Protein AF-A0A7C0WMT7-F1 (afdb_monomer)

Sequence (117 aa):
LLWGKSTGEVKRFIESSGLEYPLDWEGIPDHISVEFEFMQNLTRYEADAWERKDQVDAKRSQELQKKFIQEHLIQWVPVFADMVMREARLDFYRDMAELMKAYITFEADRCRTVTEN

pLDDT: mean 88.92, std 13.02, range [30.55, 98.38]

Foldseek 3Di:
DQPDPLQVVLQVLCVVVVHDDPPPDPDGSLDPVNLVVSLVVLVVQLVVCVVVVNPPSNVVSVVSNLCSLQVRCVVPLLVVLVVQLVPPPDVVSNVVSVVSNVVSVVSNVVSVVVVPD

Radius of gyration: 15.46 Å; Cα contacts (8 Å, |Δi|>4): 88; chains: 1; bounding box: 39×32×39 Å

Secondary structure (DSSP, 8-state):
-TT-HHHHHHHHHHHHTT----TT--S-TTSHHHHHHHHHHHHHHHHHHHHTT-HHHHHHHHHHHHHHIIIIIHHHHHHHHHHHHHH-SSHHHHHHHHHHHHHHHHHHHHHHHGGG-

Mean predicted aligned error: 5.4 Å

Nearest PDB structures (foldseek):
  8g4k-assembly1_A  TM=3.996E-01  e=1.533E+00  synthetic construct

Solvent-accessible surface area (backbone atoms only — not comparable to full-atom values): 6571 Å² total; per-residue (Å²): 116,88,84,38,74,65,28,55,50,43,44,50,53,44,50,72,71,76,49,78,78,65,97,85,67,84,77,61,54,67,37,70,70,49,52,50,50,51,50,51,52,40,54,49,51,21,52,55,21,52,76,71,67,34,64,65,59,20,51,52,27,51,51,50,51,46,48,46,34,64,75,48,49,61,73,46,47,50,63,51,21,54,50,36,46,70,68,47,88,51,66,69,53,24,55,51,21,52,51,51,31,53,50,48,52,52,54,48,52,54,56,57,65,68,76,78,116

Structure (mmCIF, N/CA/C/O backbone):
data_AF-A0A7C0WMT7-F1
#
_entry.id   AF-A0A7C0WMT7-F1
#
loop_
_atom_site.group_PDB
_atom_site.id
_atom_site.type_symbol
_atom_site.label_atom_id
_atom_site.label_alt_id
_atom_site.label_comp_id
_atom_site.label_asym_id
_atom_site.label_entity_id
_atom_site.label_seq_id
_atom_site.pdbx_PDB_ins_code
_atom_site.Cartn_x
_atom_site.Cartn_y
_atom_site.Cartn_z
_atom_site.occupancy
_atom_site.B_iso_or_equiv
_atom_site.auth_seq_id
_atom_site.auth_comp_id
_atom_site.auth_asym_id
_atom_site.auth_atom_id
_atom_site.pdbx_PDB_model_num
ATOM 1 N N . LEU A 1 1 ? 19.161 3.880 -5.494 1.00 47.53 1 LEU A N 1
ATOM 2 C CA . LEU A 1 1 ? 19.797 2.976 -4.508 1.00 47.53 1 LEU A CA 1
ATOM 3 C C . LEU A 1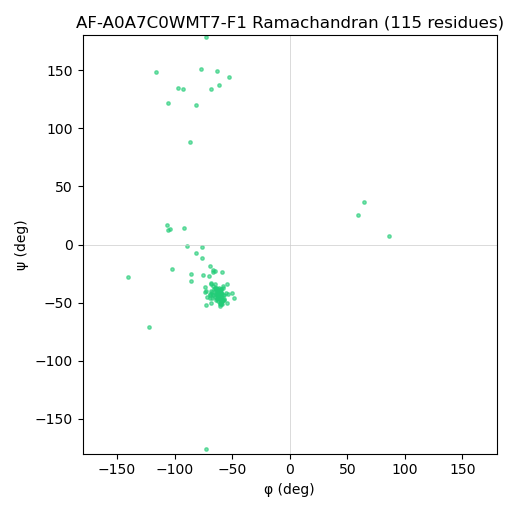 1 ? 18.680 2.191 -3.846 1.00 47.53 1 LEU A C 1
ATOM 5 O O . LEU A 1 1 ? 17.699 2.819 -3.467 1.00 47.53 1 LEU A O 1
ATOM 9 N N . LEU A 1 2 ? 18.806 0.865 -3.763 1.00 60.59 2 LEU A N 1
ATOM 10 C CA . LEU A 1 2 ? 17.939 0.045 -2.907 1.00 60.59 2 LEU A CA 1
ATOM 11 C C . LEU A 1 2 ? 18.177 0.457 -1.441 1.00 60.59 2 LEU A C 1
ATOM 13 O O . LEU A 1 2 ? 19.286 0.897 -1.131 1.00 60.59 2 LEU A O 1
ATOM 17 N N . TRP A 1 3 ? 17.165 0.353 -0.573 1.00 74.44 3 TRP A N 1
ATOM 18 C CA . TRP A 1 3 ? 17.195 0.872 0.810 1.00 74.44 3 TRP A CA 1
ATOM 19 C C . TRP A 1 3 ? 17.316 2.400 0.916 1.00 74.44 3 TRP A C 1
ATOM 21 O O . TRP A 1 3 ? 17.977 2.945 1.801 1.00 74.44 3 TRP A O 1
ATOM 31 N N . GLY A 1 4 ? 16.673 3.109 -0.011 1.00 75.19 4 GLY A N 1
ATOM 32 C CA . GLY A 1 4 ? 16.587 4.564 0.015 1.00 75.19 4 GLY A CA 1
ATOM 33 C C . GLY A 1 4 ? 15.648 5.089 1.108 1.00 75.19 4 GLY A C 1
ATOM 34 O O . GLY A 1 4 ? 15.062 4.344 1.895 1.00 75.19 4 GLY A O 1
ATOM 35 N N . LYS A 1 5 ? 15.464 6.413 1.131 1.00 74.56 5 LYS A N 1
ATOM 36 C CA . LYS A 1 5 ? 14.552 7.084 2.072 1.00 74.56 5 LYS A CA 1
ATOM 37 C C . LYS A 1 5 ? 13.122 6.523 1.996 1.00 74.56 5 LYS A C 1
ATOM 39 O O . LYS A 1 5 ? 12.531 6.286 3.047 1.00 74.56 5 LYS A O 1
ATOM 44 N N . SER A 1 6 ? 12.628 6.255 0.783 1.00 78.56 6 SER A N 1
ATOM 45 C CA . SER A 1 6 ? 11.308 5.664 0.514 1.00 78.56 6 SER A CA 1
ATOM 46 C C . SER A 1 6 ? 11.141 4.296 1.176 1.00 78.56 6 SER A C 1
ATOM 48 O O . SER A 1 6 ? 10.175 4.079 1.900 1.00 78.56 6 SER A O 1
ATOM 50 N N . THR A 1 7 ? 12.130 3.411 1.031 1.00 79.81 7 THR A N 1
ATOM 51 C CA . THR A 1 7 ? 12.136 2.077 1.646 1.00 79.81 7 THR A CA 1
ATOM 52 C C . THR A 1 7 ? 12.013 2.161 3.171 1.00 79.81 7 THR A C 1
ATOM 54 O O . THR A 1 7 ? 11.248 1.428 3.797 1.00 79.81 7 THR A O 1
ATOM 57 N N . GLY A 1 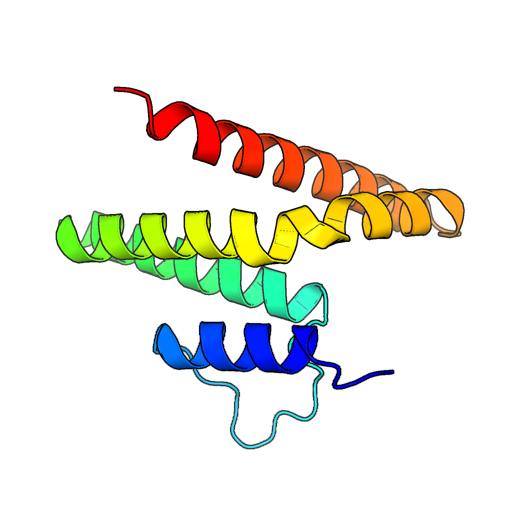8 ? 12.743 3.096 3.790 1.00 77.69 8 GLY A N 1
ATOM 58 C CA . GLY A 1 8 ? 12.673 3.325 5.232 1.00 77.69 8 GLY A CA 1
ATOM 59 C C . GLY A 1 8 ? 11.336 3.917 5.695 1.00 77.69 8 GLY A C 1
ATOM 60 O O . GLY A 1 8 ? 10.899 3.629 6.808 1.00 77.69 8 GLY A O 1
ATOM 61 N N . GLU A 1 9 ? 10.693 4.747 4.872 1.00 82.12 9 GLU A N 1
ATOM 62 C CA . GLU A 1 9 ? 9.362 5.304 5.148 1.00 82.12 9 GLU A CA 1
ATOM 63 C C . GLU A 1 9 ? 8.287 4.213 5.115 1.00 82.12 9 GLU A C 1
ATOM 65 O O . GLU A 1 9 ? 7.529 4.107 6.078 1.00 82.12 9 GLU A O 1
ATOM 70 N N . VAL A 1 10 ? 8.297 3.343 4.099 1.00 80.38 10 VAL A N 1
ATOM 71 C CA . VAL A 1 10 ? 7.369 2.202 3.995 1.00 80.38 10 VAL A CA 1
ATOM 72 C C . VAL A 1 10 ? 7.532 1.248 5.177 1.00 80.38 10 VAL A C 1
ATOM 74 O O . VAL A 1 10 ? 6.549 0.906 5.834 1.00 80.38 10 VAL A O 1
ATOM 77 N N . LYS A 1 11 ? 8.775 0.885 5.530 1.00 83.00 11 LYS A N 1
ATOM 78 C CA . LYS A 1 11 ? 9.044 0.027 6.695 1.00 83.00 11 LYS A CA 1
ATOM 79 C C . LYS A 1 11 ? 8.428 0.595 7.977 1.00 83.00 11 LYS A C 1
ATOM 81 O O . LYS A 1 11 ? 7.710 -0.116 8.674 1.00 83.00 11 LYS A O 1
ATOM 86 N N . ARG A 1 12 ? 8.671 1.880 8.263 1.00 84.06 12 ARG A N 1
ATOM 87 C CA . ARG A 1 12 ? 8.119 2.544 9.456 1.00 84.06 12 ARG A CA 1
ATOM 88 C C . ARG A 1 12 ? 6.597 2.618 9.425 1.00 84.06 12 ARG A C 1
ATOM 90 O O . ARG A 1 12 ? 5.980 2.464 10.473 1.00 84.06 12 ARG A O 1
ATOM 97 N N . PHE A 1 13 ? 6.000 2.861 8.258 1.00 86.00 13 PHE A N 1
ATOM 98 C CA . PHE A 1 13 ? 4.548 2.901 8.118 1.00 86.00 13 PHE A CA 1
ATOM 99 C C . PHE A 1 13 ? 3.932 1.553 8.505 1.00 86.00 13 PHE A C 1
ATOM 101 O O . PHE A 1 13 ? 3.041 1.507 9.354 1.00 86.00 13 PHE A O 1
ATOM 108 N N . ILE A 1 14 ? 4.462 0.465 7.941 1.00 82.12 14 ILE A N 1
ATOM 109 C CA . ILE A 1 14 ? 3.981 -0.899 8.180 1.00 82.12 14 ILE A CA 1
ATOM 110 C C . ILE A 1 14 ? 4.104 -1.254 9.664 1.00 82.12 14 ILE A C 1
ATOM 112 O O . ILE A 1 14 ? 3.096 -1.572 10.293 1.00 82.12 14 ILE A O 1
ATOM 116 N N . GLU A 1 15 ? 5.281 -1.062 10.260 1.00 84.69 15 GLU A N 1
ATOM 117 C CA . GLU A 1 15 ? 5.500 -1.332 11.689 1.00 84.69 15 GLU A CA 1
ATOM 118 C C . GLU A 1 15 ? 4.576 -0.486 12.586 1.00 84.69 15 GLU A C 1
ATOM 120 O O . GLU A 1 15 ? 4.018 -0.981 13.564 1.00 84.69 15 GLU A O 1
ATOM 125 N N . SER A 1 16 ? 4.330 0.782 12.233 1.00 83.50 16 SER A N 1
ATOM 126 C CA . SER A 1 16 ? 3.443 1.666 13.008 1.00 83.50 16 SER A CA 1
ATOM 127 C C . SER A 1 16 ? 1.959 1.286 12.949 1.00 83.50 16 SER A C 1
ATOM 129 O O . SER A 1 16 ? 1.178 1.710 13.803 1.00 83.50 16 SER A O 1
ATOM 131 N N . SER A 1 17 ? 1.560 0.484 11.958 1.00 76.31 17 SER A N 1
ATOM 132 C CA . SER A 1 17 ? 0.190 -0.021 11.831 1.00 76.31 17 SER A CA 1
ATOM 133 C C . SER A 1 17 ? -0.093 -1.237 12.723 1.00 76.31 17 SER A C 1
ATOM 135 O O . SER A 1 17 ? -1.245 -1.648 12.835 1.00 76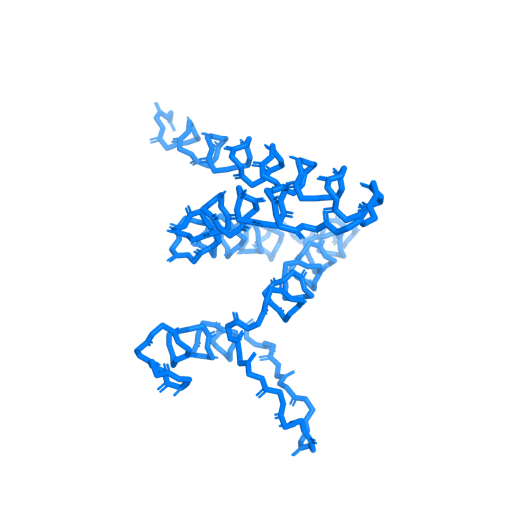.31 17 SER A O 1
ATOM 137 N N . GLY A 1 18 ? 0.938 -1.786 13.381 1.00 77.56 18 GLY A N 1
ATOM 138 C CA . GLY A 1 18 ? 0.855 -3.024 14.161 1.00 77.56 18 GLY A CA 1
ATOM 139 C C . GLY A 1 18 ? 1.067 -4.297 13.335 1.00 77.56 18 GLY A C 1
ATOM 140 O O . GLY A 1 18 ? 0.873 -5.391 13.856 1.00 77.56 18 GLY A O 1
ATOM 141 N N . LEU A 1 19 ? 1.453 -4.161 12.061 1.00 78.19 19 LEU A N 1
ATOM 142 C CA . LEU A 1 19 ? 1.858 -5.266 11.195 1.00 78.19 19 LEU A CA 1
ATOM 143 C C . LEU A 1 19 ? 3.375 -5.452 11.255 1.00 78.19 19 LEU A C 1
ATOM 145 O O . LEU A 1 19 ? 4.136 -4.491 11.149 1.00 78.19 19 LEU A O 1
ATOM 149 N N . GLU A 1 20 ? 3.807 -6.701 11.400 1.00 77.25 20 GLU A N 1
ATOM 150 C CA . GLU A 1 20 ? 5.217 -7.073 11.493 1.00 77.25 20 GLU A CA 1
ATOM 151 C C . GLU A 1 20 ? 5.628 -7.941 10.304 1.00 77.25 20 GLU A C 1
ATOM 153 O O . GLU A 1 20 ? 4.836 -8.716 9.763 1.00 77.25 20 GLU A O 1
ATOM 158 N N . TYR A 1 21 ? 6.892 -7.816 9.910 1.00 74.19 21 TYR A N 1
ATOM 159 C CA . TYR A 1 21 ? 7.517 -8.754 8.986 1.00 74.19 21 TYR A CA 1
ATOM 160 C C . TYR A 1 21 ? 7.882 -10.049 9.729 1.00 74.19 21 TYR A C 1
ATOM 162 O O . TYR A 1 21 ? 8.207 -9.990 10.918 1.00 74.19 21 TYR A O 1
ATOM 170 N N . PRO A 1 22 ? 7.900 -11.211 9.051 1.00 75.50 22 PRO A N 1
ATOM 171 C CA . PRO A 1 22 ? 8.504 -12.417 9.610 1.00 75.50 22 PRO A CA 1
ATOM 172 C C . PRO A 1 22 ? 9.947 -12.155 10.068 1.00 75.50 22 PRO A C 1
ATOM 174 O O . PRO A 1 22 ? 10.681 -11.401 9.428 1.00 75.50 22 PRO A O 1
ATOM 177 N N . LEU A 1 23 ? 10.364 -12.785 11.172 1.00 66.75 23 LEU A N 1
ATOM 178 C CA . LEU A 1 23 ? 11.691 -12.580 11.778 1.00 66.75 23 LEU A CA 1
ATOM 179 C C . LEU A 1 23 ? 12.859 -12.915 10.830 1.00 66.75 23 LEU A C 1
ATOM 181 O O . LEU A 1 23 ? 13.962 -12.409 11.016 1.00 66.75 23 LEU A O 1
ATOM 185 N N . ASP A 1 24 ? 12.617 -13.762 9.834 1.00 74.69 24 ASP A N 1
ATOM 186 C CA . ASP A 1 24 ? 13.555 -14.250 8.821 1.00 74.69 24 ASP A CA 1
ATOM 187 C C . ASP A 1 24 ? 13.325 -13.629 7.431 1.00 74.69 24 ASP A C 1
ATOM 189 O O . ASP A 1 24 ? 13.798 -14.143 6.418 1.00 74.69 24 ASP A O 1
ATOM 193 N N . TRP A 1 25 ? 12.594 -12.516 7.356 1.00 77.12 25 TRP A N 1
ATOM 194 C CA . TRP A 1 25 ? 12.280 -11.873 6.087 1.00 77.12 25 TRP A CA 1
ATOM 195 C C . TRP A 1 25 ? 13.432 -10.996 5.567 1.00 77.12 25 TRP A C 1
ATOM 197 O O . TRP A 1 25 ? 13.818 -10.006 6.188 1.00 77.12 25 TRP A O 1
ATOM 207 N N . GLU A 1 26 ? 13.944 -11.328 4.378 1.00 75.94 26 GLU A N 1
ATOM 208 C CA . GLU A 1 26 ? 15.058 -10.630 3.705 1.00 75.94 26 GLU A CA 1
ATOM 209 C C . GLU A 1 26 ? 14.611 -9.754 2.514 1.00 75.94 26 GLU A C 1
ATOM 211 O O . GLU A 1 26 ? 15.427 -9.330 1.690 1.00 75.94 26 GLU A O 1
ATOM 216 N N . GLY A 1 27 ? 13.306 -9.505 2.372 1.00 75.94 27 GLY A N 1
ATOM 217 C CA . GLY A 1 27 ? 12.768 -8.714 1.265 1.00 75.94 27 GLY A CA 1
ATOM 218 C C . GLY A 1 27 ? 13.053 -7.211 1.378 1.00 75.94 27 GLY A C 1
ATOM 219 O O . GLY A 1 27 ? 13.658 -6.719 2.332 1.00 75.94 27 GLY A O 1
ATOM 220 N N . ILE A 1 28 ? 12.602 -6.454 0.373 1.00 83.75 28 ILE A N 1
ATOM 221 C CA . ILE A 1 28 ? 12.742 -4.992 0.343 1.00 83.75 28 ILE A CA 1
ATOM 222 C C . ILE A 1 28 ? 11.368 -4.364 0.627 1.00 83.75 28 ILE A C 1
ATOM 224 O O . ILE A 1 28 ? 10.430 -4.655 -0.114 1.00 83.75 28 ILE A O 1
ATOM 228 N N . PRO A 1 29 ? 11.221 -3.531 1.677 1.00 82.06 29 PRO A N 1
ATOM 229 C CA . PRO A 1 29 ? 9.924 -2.993 2.102 1.00 82.06 29 PRO A CA 1
ATOM 230 C C . PRO A 1 29 ? 9.116 -2.271 1.020 1.00 82.06 29 PRO A C 1
ATOM 232 O O . PRO A 1 29 ? 7.897 -2.360 1.028 1.00 82.06 29 PRO A O 1
ATOM 235 N N . ASP A 1 30 ? 9.779 -1.585 0.086 1.00 84.06 30 ASP A N 1
ATOM 236 C CA . ASP A 1 30 ? 9.144 -0.861 -1.028 1.00 84.06 30 ASP A CA 1
ATOM 237 C C . ASP A 1 30 ? 8.997 -1.709 -2.304 1.00 84.06 30 ASP A C 1
ATOM 239 O O . ASP A 1 30 ? 8.740 -1.194 -3.393 1.00 84.06 30 ASP A O 1
ATOM 243 N N . HIS A 1 31 ? 9.158 -3.032 -2.204 1.00 91.06 31 HIS A N 1
ATOM 244 C CA . HIS A 1 31 ? 8.816 -3.915 -3.308 1.00 91.06 31 HIS A CA 1
ATOM 245 C C . HIS A 1 31 ? 7.295 -3.918 -3.515 1.00 91.06 31 HIS A C 1
ATOM 247 O O . HIS A 1 31 ? 6.535 -4.102 -2.566 1.00 91.06 31 HIS A O 1
ATOM 253 N N . ILE A 1 32 ? 6.844 -3.801 -4.771 1.00 92.88 32 ILE A N 1
ATOM 254 C CA . ILE A 1 32 ? 5.415 -3.685 -5.114 1.00 92.88 32 ILE A CA 1
ATOM 255 C C . ILE A 1 32 ? 4.554 -4.771 -4.452 1.00 92.88 32 ILE A C 1
ATOM 257 O O . ILE A 1 32 ? 3.493 -4.480 -3.917 1.00 92.88 32 ILE A O 1
ATOM 261 N N . SER A 1 33 ? 5.023 -6.024 -4.421 1.00 91.81 33 SER A N 1
ATOM 262 C CA . SER A 1 33 ? 4.263 -7.119 -3.806 1.00 91.81 33 SER A CA 1
ATOM 263 C C . SER A 1 33 ? 4.076 -6.940 -2.298 1.00 91.81 33 SER A C 1
ATOM 265 O O . SER A 1 33 ? 3.038 -7.325 -1.781 1.00 91.81 33 SER A O 1
ATOM 267 N N . VAL A 1 34 ? 5.058 -6.351 -1.611 1.00 90.88 34 VAL A N 1
ATOM 268 C CA . VAL A 1 34 ? 5.040 -6.121 -0.160 1.00 90.88 34 VAL A CA 1
ATOM 269 C C . VAL A 1 34 ? 4.045 -5.018 0.172 1.00 90.88 34 VAL A C 1
ATOM 271 O O . VAL A 1 34 ? 3.213 -5.183 1.059 1.00 90.88 34 VAL A O 1
ATOM 274 N N . GLU A 1 35 ? 4.066 -3.921 -0.588 1.00 93.31 35 GLU A N 1
ATOM 275 C CA . GLU A 1 35 ? 3.099 -2.832 -0.421 1.00 93.31 35 GLU A CA 1
ATOM 276 C C . GLU A 1 35 ? 1.654 -3.299 -0.698 1.00 93.31 35 GLU A C 1
ATOM 278 O O . GLU A 1 35 ? 0.726 -2.918 0.017 1.00 93.31 35 GLU A O 1
ATOM 283 N N . PHE A 1 36 ? 1.445 -4.172 -1.692 1.00 94.56 36 PHE A N 1
ATOM 284 C CA . PHE A 1 36 ? 0.123 -4.745 -1.976 1.00 94.56 36 PHE A CA 1
ATOM 285 C C . PHE A 1 36 ? -0.323 -5.796 -0.948 1.00 94.56 36 PHE A C 1
ATOM 287 O O . PHE A 1 36 ? -1.502 -5.833 -0.598 1.00 94.56 36 PHE A O 1
ATOM 294 N N . GLU A 1 37 ? 0.588 -6.614 -0.418 1.00 92.81 37 GLU A N 1
ATOM 295 C CA . GLU A 1 37 ? 0.292 -7.535 0.688 1.00 92.81 37 GLU A CA 1
ATOM 296 C C . GLU A 1 37 ? -0.078 -6.769 1.966 1.00 92.81 37 GLU A C 1
ATOM 298 O O . GLU A 1 37 ? -1.020 -7.126 2.675 1.00 92.81 37 GLU A O 1
ATOM 303 N N . PHE A 1 38 ? 0.595 -5.648 2.226 1.00 92.69 38 PHE A N 1
ATOM 304 C CA . PHE A 1 38 ? 0.223 -4.748 3.307 1.00 92.69 38 PHE A CA 1
ATOM 305 C C . PHE A 1 38 ? -1.214 -4.222 3.150 1.00 92.69 38 PHE A C 1
ATOM 307 O O . PHE A 1 38 ? -2.013 -4.318 4.085 1.00 92.69 38 PHE A O 1
ATOM 314 N N . MET A 1 39 ? -1.586 -3.753 1.954 1.00 95.44 39 MET A N 1
ATOM 315 C CA . MET A 1 39 ? -2.964 -3.334 1.660 1.00 95.44 39 MET A CA 1
ATOM 316 C C . MET A 1 39 ? -3.978 -4.476 1.809 1.00 95.44 39 MET A C 1
ATOM 318 O O . MET A 1 39 ? -5.074 -4.270 2.337 1.00 95.44 39 MET A O 1
ATOM 322 N N . GLN A 1 40 ? -3.620 -5.693 1.395 1.00 95.69 40 GLN A N 1
ATOM 323 C CA . GLN A 1 40 ? -4.447 -6.881 1.609 1.00 95.69 40 GLN A CA 1
ATOM 324 C C . GLN A 1 40 ? -4.691 -7.138 3.105 1.00 95.69 40 GLN A C 1
ATOM 326 O O . GLN A 1 40 ? -5.807 -7.466 3.506 1.00 95.69 40 GLN A O 1
ATOM 331 N N . ASN A 1 41 ? -3.673 -6.972 3.951 1.00 94.81 41 ASN A N 1
ATOM 332 C CA . ASN A 1 41 ? -3.823 -7.150 5.393 1.00 94.81 41 ASN A CA 1
ATOM 333 C C . ASN A 1 41 ? -4.736 -6.079 6.006 1.00 94.81 41 ASN A C 1
ATOM 335 O O . ASN A 1 41 ? -5.628 -6.422 6.781 1.00 94.81 41 ASN A O 1
ATOM 339 N N . LEU A 1 42 ? -4.576 -4.808 5.620 1.00 95.12 42 LEU A N 1
ATOM 340 C CA . LEU A 1 42 ? -5.431 -3.722 6.112 1.00 95.12 42 LEU A CA 1
ATOM 341 C C . LEU A 1 42 ? -6.902 -3.891 5.703 1.00 95.12 42 LEU A C 1
ATOM 343 O O . LEU A 1 42 ? -7.790 -3.684 6.528 1.00 95.12 42 LEU A O 1
ATOM 347 N N . THR A 1 43 ? -7.167 -4.291 4.457 1.00 96.25 43 THR A N 1
ATOM 348 C CA . THR A 1 43 ? -8.539 -4.546 3.975 1.00 96.25 43 THR A CA 1
ATOM 349 C C . THR A 1 43 ? -9.177 -5.744 4.678 1.00 96.25 43 THR A C 1
ATOM 351 O O . THR A 1 43 ? -10.366 -5.711 4.993 1.00 96.25 43 THR A O 1
ATOM 354 N N . ARG A 1 44 ? -8.394 -6.782 5.004 1.00 96.94 44 ARG A N 1
ATOM 355 C CA . ARG A 1 44 ? -8.867 -7.906 5.825 1.00 96.94 44 ARG A CA 1
ATOM 356 C C . ARG A 1 44 ? -9.206 -7.470 7.251 1.00 96.94 44 ARG A C 1
ATOM 358 O O . ARG A 1 44 ? -10.271 -7.820 7.743 1.00 96.94 44 ARG A O 1
ATOM 365 N N . TYR A 1 45 ? -8.355 -6.669 7.892 1.00 95.44 45 TYR A N 1
ATOM 366 C CA . TYR A 1 45 ? -8.643 -6.141 9.231 1.00 95.44 45 TYR A CA 1
ATOM 367 C C . TYR A 1 45 ? -9.883 -5.254 9.267 1.00 95.44 45 TYR A C 1
ATOM 369 O O . TYR A 1 45 ? -10.675 -5.350 10.204 1.00 95.44 45 TYR A O 1
ATOM 377 N N . GLU A 1 46 ? -10.082 -4.436 8.234 1.00 97.25 46 GLU A N 1
ATOM 378 C CA . GLU A 1 46 ? -11.310 -3.667 8.072 1.00 97.25 46 GLU A CA 1
ATOM 379 C C . GLU A 1 46 ? -12.538 -4.586 7.990 1.00 97.25 46 GLU A C 1
ATOM 381 O O . GLU A 1 46 ? -13.504 -4.382 8.728 1.00 97.25 46 GLU A O 1
ATOM 386 N N . ALA A 1 47 ? -12.503 -5.597 7.116 1.00 98.00 47 ALA A N 1
ATOM 387 C CA . ALA A 1 47 ? -13.608 -6.535 6.937 1.00 98.00 47 ALA A CA 1
ATOM 388 C C . ALA A 1 47 ? -13.958 -7.254 8.251 1.00 98.00 47 ALA A C 1
ATOM 390 O O . ALA A 1 47 ? -15.118 -7.248 8.668 1.00 98.00 47 ALA A O 1
ATOM 391 N N . ASP A 1 48 ? -12.950 -7.775 8.956 1.00 97.88 48 ASP A N 1
ATOM 392 C CA . ASP A 1 48 ? -13.130 -8.457 10.239 1.00 97.88 48 ASP A CA 1
ATOM 393 C C . ASP A 1 48 ? -13.723 -7.520 11.313 1.00 97.88 48 ASP A C 1
ATOM 395 O O . ASP A 1 48 ? -14.536 -7.936 12.143 1.00 97.88 48 ASP A O 1
ATOM 399 N N . ALA A 1 49 ? -13.326 -6.242 11.329 1.00 97.62 49 ALA A N 1
ATOM 400 C CA . ALA A 1 49 ? -13.873 -5.248 12.252 1.00 97.62 49 ALA A CA 1
ATOM 401 C C . ALA A 1 49 ? -15.351 -4.945 11.952 1.00 97.62 49 ALA A C 1
ATOM 403 O O . ALA A 1 49 ? -16.169 -4.895 12.878 1.00 97.62 49 ALA A O 1
ATOM 404 N N . TRP A 1 50 ? -15.727 -4.831 10.672 1.00 97.88 50 TRP A N 1
ATOM 405 C CA . TRP A 1 50 ? -17.129 -4.679 10.270 1.00 97.88 50 TRP A CA 1
ATOM 406 C C . TRP A 1 50 ? -17.987 -5.875 10.688 1.00 97.88 50 TRP A C 1
ATOM 408 O O . TRP A 1 50 ? -19.082 -5.674 11.221 1.00 97.88 50 TRP A O 1
ATOM 418 N N . GLU A 1 51 ? -17.492 -7.104 10.521 1.00 98.25 51 GLU A N 1
ATOM 419 C CA . GLU A 1 51 ? -18.193 -8.317 10.964 1.00 98.25 51 GLU A CA 1
ATOM 420 C C . GLU A 1 51 ? -18.438 -8.322 12.479 1.00 98.25 51 GLU A C 1
ATOM 422 O O . GLU A 1 51 ? -19.529 -8.671 12.943 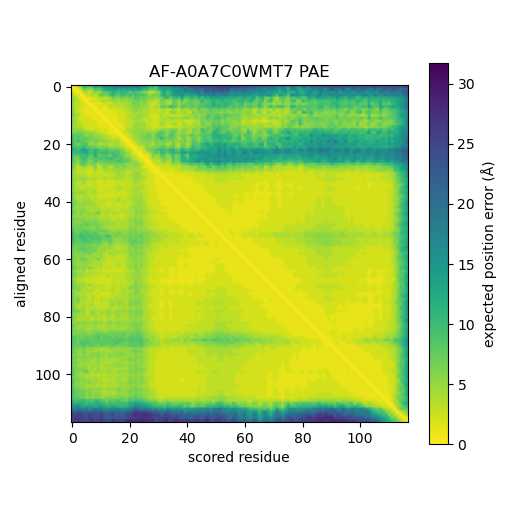1.00 98.25 51 GLU A O 1
ATOM 427 N N . ARG A 1 52 ? -17.461 -7.849 13.262 1.00 97.69 52 ARG A N 1
ATOM 428 C CA . ARG A 1 52 ? -17.588 -7.682 14.720 1.00 97.69 52 ARG A CA 1
ATOM 429 C C . ARG A 1 52 ? -18.410 -6.460 15.140 1.00 97.69 52 ARG A C 1
ATOM 431 O O . ARG A 1 52 ? -18.628 -6.268 16.335 1.00 97.69 52 ARG A O 1
ATOM 438 N N . LYS A 1 53 ? -18.894 -5.652 14.189 1.00 97.81 53 LYS A N 1
ATOM 439 C CA . LYS A 1 53 ? -19.565 -4.357 14.416 1.00 97.81 53 LYS A CA 1
ATOM 440 C C . LYS A 1 53 ? -18.690 -3.338 15.157 1.00 97.81 53 LYS A C 1
ATOM 442 O O . LYS A 1 53 ? -19.214 -2.416 15.785 1.00 97.81 53 LYS A O 1
ATOM 447 N N . ASP A 1 54 ? -17.372 -3.477 15.057 1.00 97.75 54 ASP A N 1
ATOM 448 C CA . ASP A 1 54 ? -16.409 -2.528 15.600 1.00 97.75 54 ASP A CA 1
ATOM 449 C C . ASP A 1 54 ? -16.148 -1.410 14.585 1.00 97.75 54 ASP A C 1
ATOM 451 O O . ASP A 1 54 ? -15.255 -1.471 13.740 1.00 97.75 54 ASP A O 1
ATOM 455 N N . GLN A 1 55 ? -16.977 -0.369 14.651 1.00 97.25 55 GLN A N 1
ATOM 456 C CA . GLN A 1 55 ? -16.870 0.762 13.730 1.00 97.25 55 GLN A CA 1
ATOM 457 C C . GLN A 1 55 ? -15.587 1.577 13.921 1.00 97.25 55 GLN A C 1
ATOM 459 O O . GLN A 1 55 ? -15.190 2.287 12.997 1.00 97.25 55 GLN A O 1
ATOM 464 N N . VAL A 1 56 ? -14.978 1.538 15.110 1.00 97.19 56 VAL A N 1
ATOM 465 C CA . VAL A 1 56 ? -13.786 2.338 15.410 1.00 97.19 56 VAL A CA 1
ATOM 466 C C . VAL A 1 56 ? -12.590 1.740 14.682 1.00 97.19 56 VAL A C 1
ATOM 468 O O . VAL A 1 56 ? -11.935 2.445 13.912 1.00 97.19 56 VAL A O 1
ATOM 471 N N . ASP A 1 57 ? -12.363 0.437 14.842 1.00 93.62 57 ASP A N 1
ATOM 472 C CA . ASP A 1 57 ? -11.254 -0.254 14.179 1.00 93.62 57 ASP A CA 1
ATOM 473 C C . ASP A 1 57 ? -11.443 -0.346 12.660 1.00 93.62 57 ASP A C 1
ATOM 475 O O . ASP A 1 57 ? -10.473 -0.221 11.903 1.00 93.62 57 ASP A O 1
ATOM 479 N N . ALA A 1 58 ? -12.688 -0.477 12.191 1.00 97.19 58 ALA A N 1
ATOM 480 C CA . ALA A 1 58 ? -12.980 -0.459 10.763 1.00 97.19 58 ALA A CA 1
ATOM 481 C C . ALA A 1 58 ? -12.605 0.891 10.128 1.00 97.19 58 ALA A C 1
ATOM 483 O O . ALA A 1 58 ? -11.864 0.935 9.145 1.00 97.19 58 ALA A O 1
ATOM 484 N N . LYS A 1 59 ? -13.031 2.009 10.733 1.00 95.88 59 LYS A N 1
ATOM 485 C CA . LYS A 1 59 ? -12.683 3.357 10.249 1.00 95.88 59 LYS A CA 1
ATOM 486 C C . LYS A 1 59 ? -11.186 3.634 10.344 1.00 95.88 59 LYS A C 1
ATOM 488 O O . LYS A 1 59 ? -10.612 4.178 9.407 1.00 95.88 59 LYS A O 1
ATOM 493 N N . ARG A 1 60 ? -10.530 3.205 11.426 1.00 94.62 60 ARG A N 1
ATOM 494 C CA . ARG A 1 60 ? -9.071 3.320 11.563 1.00 94.62 60 ARG A CA 1
ATOM 495 C C . ARG A 1 60 ? -8.336 2.575 10.444 1.00 94.62 60 ARG A C 1
ATOM 497 O O . ARG A 1 60 ? -7.369 3.097 9.893 1.00 94.62 60 ARG A O 1
ATOM 504 N N . SER A 1 61 ? -8.798 1.378 10.085 1.00 95.06 61 SER A N 1
ATOM 505 C CA . SER A 1 61 ? -8.229 0.602 8.977 1.00 95.06 61 SER A CA 1
ATOM 506 C C . SER A 1 61 ? -8.412 1.321 7.636 1.00 95.06 61 SER A C 1
ATOM 508 O O . SER A 1 61 ? -7.458 1.411 6.865 1.00 95.06 61 SER A O 1
ATOM 510 N N . GLN A 1 62 ? -9.588 1.908 7.385 1.00 95.75 62 GLN A N 1
ATOM 511 C CA . GLN A 1 62 ? -9.847 2.729 6.192 1.00 95.75 62 GLN A CA 1
ATOM 512 C C . GLN A 1 62 ? -8.933 3.962 6.118 1.00 95.75 62 GLN A C 1
ATOM 514 O O . GLN A 1 62 ? -8.394 4.281 5.057 1.00 95.75 62 GLN A O 1
ATOM 519 N N . GLU A 1 63 ? -8.717 4.654 7.240 1.00 94.94 63 GLU A N 1
ATOM 520 C CA . GLU A 1 63 ? -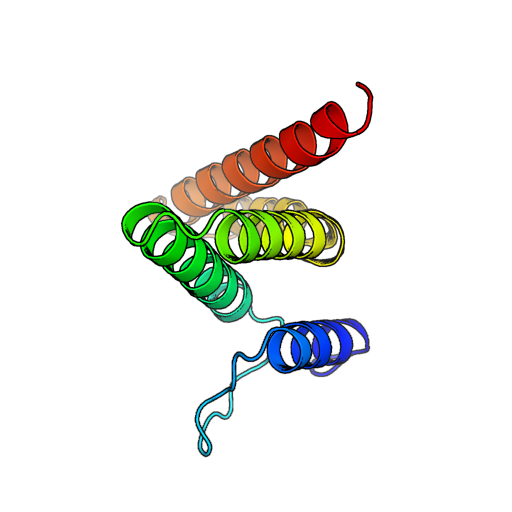7.813 5.807 7.316 1.00 94.94 63 GLU A CA 1
ATOM 521 C C . GLU A 1 63 ? -6.363 5.420 6.999 1.00 94.94 63 GLU A C 1
ATOM 523 O O . GLU A 1 63 ? -5.694 6.120 6.234 1.00 94.94 63 GLU A O 1
ATOM 528 N N . LEU A 1 64 ? -5.886 4.288 7.532 1.00 94.50 64 LEU A N 1
ATOM 529 C CA . LEU A 1 64 ? -4.550 3.765 7.235 1.00 94.50 64 LEU A CA 1
ATOM 530 C C . LEU A 1 64 ? -4.395 3.400 5.756 1.00 94.50 64 LEU A C 1
ATOM 532 O O . LEU A 1 64 ? 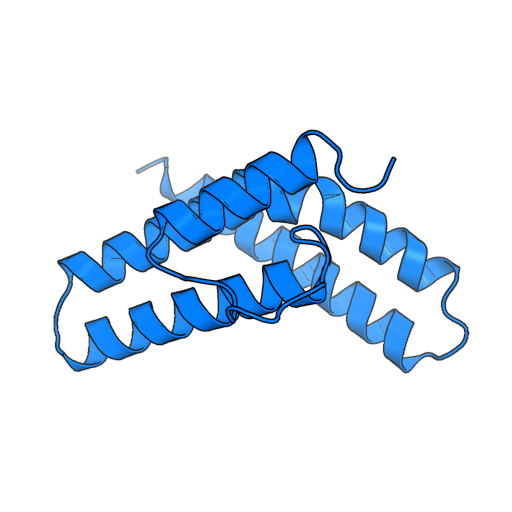-3.393 3.780 5.151 1.00 94.50 64 LEU A O 1
ATOM 536 N N . GLN A 1 65 ? -5.390 2.736 5.161 1.00 95.50 65 GLN A N 1
ATOM 537 C CA . GLN A 1 65 ? -5.409 2.424 3.727 1.00 95.50 65 GLN A CA 1
ATOM 538 C C . GLN A 1 65 ? -5.329 3.698 2.880 1.00 95.50 65 GLN A C 1
ATOM 540 O O . GLN A 1 65 ? -4.452 3.819 2.024 1.00 95.50 65 GLN A O 1
ATOM 545 N N . LYS A 1 66 ? -6.192 4.688 3.159 1.00 95.81 66 LYS A N 1
ATOM 5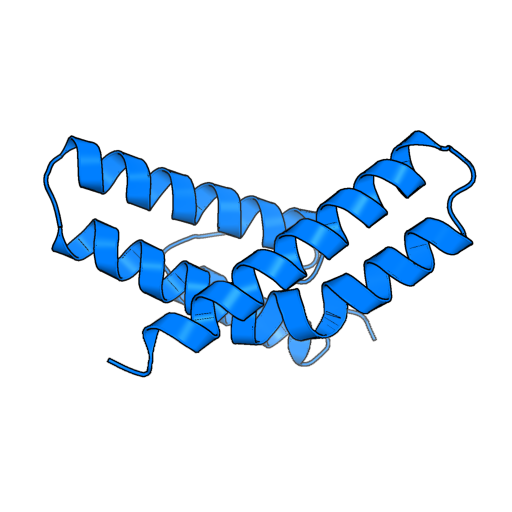46 C CA . LYS A 1 66 ? -6.198 5.983 2.461 1.00 95.81 66 LYS A CA 1
ATOM 547 C C . LYS A 1 66 ? -4.842 6.672 2.564 1.00 95.81 66 LYS A C 1
ATOM 549 O O . LYS A 1 66 ? -4.314 7.149 1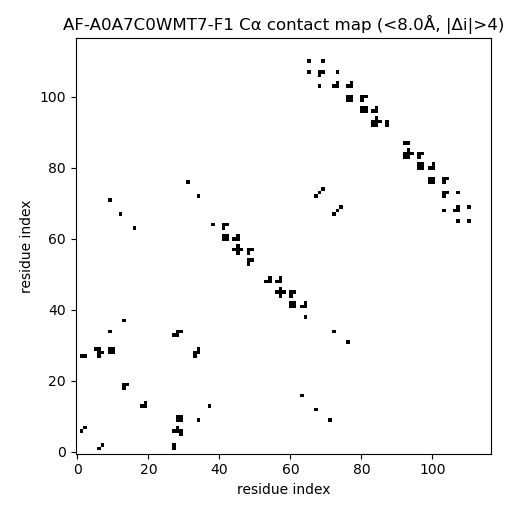.559 1.00 95.81 66 LYS A O 1
ATOM 554 N N . LYS A 1 67 ? -4.270 6.719 3.767 1.00 94.69 67 LYS A N 1
ATOM 555 C CA . LYS A 1 67 ? -2.971 7.346 4.001 1.00 94.69 67 LYS A CA 1
ATOM 556 C C . LYS A 1 67 ? -1.863 6.633 3.224 1.00 94.69 67 LYS A C 1
ATOM 558 O O . LYS A 1 67 ? -1.095 7.299 2.539 1.00 94.69 67 LYS A O 1
ATOM 563 N N . PHE A 1 68 ? -1.831 5.301 3.250 1.00 94.94 68 PHE A N 1
ATOM 564 C CA . PHE A 1 68 ? -0.822 4.526 2.531 1.00 94.94 68 PHE A CA 1
ATOM 565 C C . PHE A 1 68 ? -0.923 4.707 1.011 1.00 94.94 68 PHE A C 1
ATOM 567 O O . PHE A 1 68 ? 0.087 4.916 0.340 1.00 94.94 68 PHE A O 1
ATOM 574 N N . ILE A 1 69 ? -2.145 4.726 0.467 1.00 95.94 69 ILE A N 1
ATOM 575 C CA . ILE A 1 69 ? -2.374 5.001 -0.956 1.00 95.94 69 ILE A CA 1
ATOM 576 C C . ILE A 1 69 ? -1.833 6.381 -1.345 1.00 95.94 69 ILE A C 1
ATOM 578 O O . ILE A 1 69 ? -1.142 6.493 -2.355 1.00 95.94 69 ILE A O 1
ATOM 582 N N . GLN A 1 70 ? -2.134 7.425 -0.563 1.00 95.06 70 GLN A N 1
ATOM 583 C CA . GLN A 1 70 ? -1.739 8.804 -0.880 1.00 95.06 70 GLN A CA 1
ATOM 584 C C . GLN A 1 70 ? -0.240 9.062 -0.688 1.00 95.06 70 GLN A C 1
ATOM 586 O O . GLN A 1 70 ? 0.365 9.768 -1.494 1.00 95.06 70 GLN A O 1
ATOM 591 N N . GLU A 1 71 ? 0.357 8.519 0.372 1.00 92.44 71 GLU A N 1
ATOM 592 C CA . GLU A 1 71 ? 1.752 8.789 0.737 1.00 92.44 71 GLU A CA 1
ATOM 593 C C . GLU A 1 71 ? 2.747 7.867 0.017 1.00 92.44 71 GLU A C 1
ATOM 595 O O . GLU A 1 71 ? 3.886 8.276 -0.200 1.00 92.44 71 GLU A O 1
ATOM 600 N N . HIS A 1 72 ? 2.325 6.665 -0.397 1.00 92.94 72 HIS A N 1
ATOM 601 C CA . HIS A 1 72 ? 3.208 5.657 -0.991 1.00 92.94 72 HIS A CA 1
ATOM 602 C C . HIS A 1 72 ? 2.754 5.225 -2.390 1.00 92.94 72 HIS A C 1
ATOM 604 O O . HIS A 1 72 ? 3.381 5.617 -3.376 1.00 92.94 72 HIS A O 1
ATOM 610 N N . LEU A 1 73 ? 1.651 4.477 -2.511 1.00 95.75 73 LEU A N 1
ATOM 611 C CA . LEU A 1 73 ? 1.311 3.784 -3.765 1.00 95.75 73 LEU A CA 1
ATOM 612 C C . LEU A 1 73 ? 1.122 4.743 -4.951 1.00 95.75 73 LEU A C 1
ATOM 614 O O . LEU A 1 73 ? 1.697 4.535 -6.020 1.00 95.75 73 LEU A O 1
ATOM 618 N N . ILE A 1 74 ? 0.365 5.832 -4.788 1.00 96.69 74 ILE A N 1
ATOM 619 C CA . ILE A 1 74 ? 0.105 6.755 -5.906 1.00 96.69 74 ILE A CA 1
ATOM 620 C C . ILE A 1 74 ? 1.367 7.495 -6.377 1.00 96.69 74 ILE A C 1
ATOM 622 O O . ILE A 1 74 ? 1.416 7.948 -7.520 1.00 96.69 74 ILE A O 1
ATOM 626 N N . GLN A 1 75 ? 2.395 7.604 -5.528 1.00 94.94 75 GLN A N 1
ATOM 627 C CA . GLN A 1 75 ? 3.603 8.378 -5.827 1.00 94.94 75 GLN A CA 1
ATOM 628 C C . GLN A 1 75 ? 4.463 7.731 -6.915 1.00 94.94 75 GLN A C 1
ATOM 630 O O . GLN A 1 75 ? 5.195 8.431 -7.615 1.00 94.94 75 GLN A O 1
ATOM 635 N N . TRP A 1 76 ? 4.395 6.406 -7.067 1.00 95.94 76 TRP A N 1
ATOM 636 C CA . TRP A 1 76 ? 5.309 5.686 -7.952 1.00 95.94 76 TRP A CA 1
ATOM 637 C C . TRP A 1 76 ? 4.660 4.555 -8.754 1.00 95.94 76 TRP A C 1
ATOM 639 O O . TRP A 1 76 ? 5.111 4.283 -9.871 1.00 95.94 76 TRP A O 1
ATOM 649 N N . VAL A 1 77 ? 3.585 3.932 -8.257 1.00 97.06 77 VAL A N 1
ATOM 650 C CA . VAL A 1 77 ? 2.958 2.775 -8.916 1.00 97.06 77 VAL A CA 1
ATOM 651 C C . VAL A 1 77 ? 2.459 3.084 -10.333 1.00 97.06 77 VAL A C 1
ATOM 653 O O . VAL A 1 77 ? 2.712 2.259 -11.211 1.00 97.06 77 VAL A O 1
ATOM 656 N N . PRO A 1 78 ? 1.835 4.243 -10.640 1.00 97.81 78 PRO A N 1
ATOM 657 C CA . PRO A 1 78 ? 1.424 4.546 -12.014 1.00 97.81 78 PRO A CA 1
ATOM 658 C C . PRO A 1 78 ? 2.597 4.597 -13.000 1.00 97.81 78 PRO A C 1
ATOM 660 O O . PRO A 1 78 ? 2.498 4.069 -14.105 1.00 97.81 78 PRO A O 1
ATOM 663 N N . VAL A 1 79 ? 3.723 5.187 -12.585 1.00 97.69 79 VAL A N 1
ATOM 664 C CA . VAL A 1 79 ? 4.936 5.276 -13.411 1.00 97.69 79 VAL A CA 1
ATOM 665 C C . VAL A 1 79 ? 5.569 3.895 -13.580 1.00 97.69 79 VAL A C 1
ATOM 667 O O . VAL A 1 79 ? 5.961 3.527 -14.685 1.00 97.69 79 VAL A O 1
ATOM 670 N N . PHE A 1 80 ? 5.630 3.102 -12.507 1.00 97.06 80 PHE A N 1
ATOM 671 C CA . PHE A 1 80 ? 6.099 1.718 -12.568 1.00 97.06 80 PHE A CA 1
ATOM 672 C C . PHE A 1 80 ? 5.245 0.868 -13.513 1.00 97.06 80 PHE A C 1
ATOM 674 O O . PHE A 1 80 ? 5.790 0.164 -14.361 1.00 97.06 80 PHE A O 1
ATOM 681 N N . ALA A 1 81 ? 3.919 0.977 -13.428 1.00 98.12 81 ALA A N 1
ATOM 682 C CA . ALA A 1 81 ? 3.003 0.273 -14.313 1.00 98.12 81 ALA A CA 1
ATOM 683 C C . ALA A 1 81 ? 3.216 0.649 -15.787 1.00 98.12 81 ALA A C 1
ATOM 685 O O . ALA A 1 81 ? 3.276 -0.242 -16.631 1.00 98.12 81 ALA A O 1
ATOM 686 N N . ASP A 1 82 ? 3.415 1.935 -16.100 1.00 98.31 82 ASP A N 1
ATOM 687 C CA . ASP A 1 82 ? 3.738 2.380 -17.464 1.00 98.31 82 ASP A CA 1
ATOM 688 C C . ASP A 1 82 ? 5.030 1.746 -17.993 1.00 98.31 82 ASP A C 1
ATOM 690 O O . ASP A 1 82 ? 5.107 1.347 -19.158 1.00 98.31 82 ASP A O 1
ATOM 694 N N . MET A 1 83 ? 6.040 1.595 -17.133 1.00 98.19 83 MET A N 1
ATOM 695 C CA . MET A 1 83 ? 7.277 0.902 -17.492 1.00 98.19 83 MET A CA 1
ATOM 696 C C . MET A 1 83 ? 7.043 -0.594 -17.725 1.00 98.19 83 MET A C 1
ATOM 698 O O . MET A 1 83 ? 7.553 -1.136 -18.703 1.00 98.19 83 MET A O 1
ATOM 702 N N . VAL A 1 84 ? 6.253 -1.262 -16.879 1.00 97.94 84 VAL A N 1
ATOM 703 C CA . VAL A 1 84 ? 5.922 -2.684 -17.063 1.00 97.94 84 VAL A CA 1
ATOM 704 C C . VAL A 1 84 ? 5.145 -2.895 -18.361 1.00 97.94 84 VAL A C 1
ATOM 706 O O . VAL A 1 84 ? 5.515 -3.770 -19.137 1.00 97.94 84 VAL A O 1
ATOM 709 N N . MET A 1 85 ? 4.135 -2.070 -18.655 1.00 98.25 85 MET A N 1
ATOM 710 C CA . MET A 1 85 ? 3.369 -2.162 -19.905 1.00 98.25 85 MET A CA 1
ATOM 711 C C . MET A 1 85 ? 4.260 -2.019 -21.145 1.00 98.25 85 MET A C 1
ATOM 713 O O . MET A 1 85 ? 4.056 -2.720 -22.135 1.00 98.25 85 MET A O 1
ATOM 717 N N . ARG A 1 86 ? 5.273 -1.143 -21.086 1.00 98.12 86 ARG A N 1
ATOM 718 C CA . ARG A 1 86 ? 6.213 -0.912 -22.190 1.00 98.12 86 ARG A CA 1
ATOM 719 C C . ARG A 1 86 ? 7.215 -2.053 -22.383 1.00 98.12 86 ARG A C 1
ATOM 721 O O . ARG A 1 86 ? 7.535 -2.385 -23.520 1.00 98.12 86 ARG A O 1
ATOM 728 N N . GLU A 1 87 ? 7.743 -2.611 -21.294 1.00 98.06 87 GLU A N 1
ATOM 729 C CA . GLU A 1 87 ? 8.900 -3.524 -21.331 1.00 98.06 87 GLU A CA 1
ATOM 730 C C . GLU A 1 87 ? 8.530 -5.008 -21.192 1.00 98.06 87 GLU A C 1
ATOM 732 O O . GLU A 1 87 ? 9.316 -5.889 -21.557 1.00 98.06 87 GLU A O 1
ATOM 737 N N . ALA A 1 88 ? 7.355 -5.320 -20.638 1.00 97.38 88 ALA A N 1
ATOM 738 C CA . ALA A 1 88 ? 6.934 -6.698 -20.438 1.00 97.38 88 ALA A CA 1
ATOM 739 C C . ALA A 1 88 ? 6.839 -7.421 -21.782 1.00 97.38 88 ALA A C 1
ATOM 741 O O . ALA A 1 88 ? 6.309 -6.896 -22.757 1.00 97.38 88 ALA A O 1
ATOM 742 N N . ARG A 1 89 ? 7.331 -8.662 -21.828 1.00 97.00 89 ARG A N 1
ATOM 743 C CA . ARG A 1 89 ? 7.272 -9.506 -23.033 1.00 97.00 89 ARG A CA 1
ATOM 744 C C . ARG A 1 89 ? 5.958 -10.273 -23.145 1.00 97.00 89 ARG A C 1
ATOM 746 O O . ARG A 1 89 ? 5.495 -10.514 -24.254 1.00 97.00 89 ARG A O 1
ATOM 753 N N . LEU A 1 90 ? 5.367 -10.632 -22.007 1.00 97.75 90 LEU A N 1
ATOM 754 C CA . LEU A 1 90 ? 4.125 -11.397 -21.920 1.00 97.75 90 LEU A CA 1
ATOM 755 C C . LEU A 1 90 ? 2.936 -10.454 -21.723 1.00 97.75 90 LEU A C 1
ATOM 757 O O . LEU A 1 90 ? 3.004 -9.582 -20.855 1.00 97.75 90 LEU A O 1
ATOM 761 N N . ASP A 1 91 ? 1.853 -10.682 -22.473 1.00 96.75 91 ASP A N 1
ATOM 762 C CA . ASP A 1 91 ? 0.601 -9.912 -22.374 1.00 96.75 91 ASP A CA 1
ATOM 763 C C . ASP A 1 91 ? 0.069 -9.868 -20.942 1.00 96.75 91 ASP A C 1
ATOM 765 O O . ASP A 1 91 ? -0.236 -8.796 -20.440 1.00 96.75 91 ASP A O 1
ATOM 769 N N . PHE A 1 92 ? 0.109 -11.001 -20.234 1.00 97.88 92 PHE A N 1
ATOM 770 C CA . PHE A 1 92 ? -0.342 -11.093 -18.844 1.00 97.88 92 PHE A CA 1
ATOM 771 C C . PHE A 1 92 ? 0.224 -9.985 -17.939 1.00 97.88 92 PHE A C 1
ATOM 773 O O . PHE A 1 92 ? -0.516 -9.367 -17.181 1.00 97.88 92 PHE A O 1
ATOM 780 N N . TYR A 1 93 ? 1.528 -9.697 -18.015 1.00 97.12 93 TYR A N 1
ATOM 781 C CA . TYR A 1 93 ? 2.130 -8.656 -17.175 1.00 97.12 93 TYR A CA 1
ATOM 782 C C . TYR A 1 93 ? 1.786 -7.238 -17.646 1.00 97.12 93 TYR A C 1
ATOM 784 O O . TYR A 1 93 ? 1.767 -6.329 -16.818 1.00 97.12 93 TYR A O 1
ATOM 792 N N . ARG A 1 94 ? 1.495 -7.044 -18.940 1.00 98.12 94 ARG A N 1
ATOM 793 C CA . ARG A 1 94 ? 0.988 -5.763 -19.453 1.00 98.12 94 ARG A CA 1
ATOM 794 C C . ARG A 1 94 ? -0.420 -5.504 -18.927 1.00 98.12 94 ARG A C 1
ATOM 796 O O . ARG A 1 94 ? -0.638 -4.466 -18.313 1.00 98.12 94 ARG A O 1
ATOM 803 N N . ASP A 1 95 ? -1.311 -6.481 -19.064 1.00 98.19 95 ASP A N 1
ATOM 804 C CA . ASP A 1 95 ? -2.707 -6.377 -18.628 1.00 98.19 95 ASP A CA 1
ATOM 805 C C . ASP A 1 95 ? -2.802 -6.174 -17.106 1.00 98.19 95 ASP A C 1
ATOM 807 O O . ASP A 1 95 ? -3.556 -5.333 -16.614 1.00 98.19 95 ASP A O 1
ATOM 811 N N . MET A 1 96 ? -1.976 -6.892 -16.333 1.00 97.94 96 MET A N 1
ATOM 812 C CA . MET A 1 96 ? -1.909 -6.713 -14.879 1.00 97.94 96 MET A CA 1
ATOM 813 C C . MET A 1 96 ? -1.388 -5.329 -14.478 1.00 97.94 96 MET A C 1
ATOM 815 O O . MET A 1 96 ? -1.870 -4.756 -13.501 1.00 97.94 96 MET A O 1
ATOM 819 N N . ALA A 1 97 ? -0.419 -4.777 -15.212 1.00 97.94 97 ALA A N 1
ATOM 820 C CA . ALA A 1 97 ? 0.081 -3.432 -14.953 1.00 97.94 97 ALA A CA 1
ATOM 821 C C . ALA A 1 97 ? -0.969 -2.360 -15.281 1.00 97.94 97 ALA A C 1
ATOM 823 O O . ALA A 1 97 ? -1.135 -1.421 -14.500 1.00 97.94 97 ALA A O 1
ATOM 824 N N . GLU A 1 98 ? -1.717 -2.525 -16.374 1.00 98.38 98 GLU A N 1
ATOM 825 C CA . GLU A 1 98 ? -2.836 -1.646 -16.724 1.00 98.38 98 GLU A CA 1
ATOM 826 C C . GLU A 1 98 ? -3.907 -1.647 -15.625 1.00 98.38 98 GLU A C 1
ATOM 828 O O . GLU A 1 98 ? -4.275 -0.585 -15.113 1.00 98.38 98 GLU A O 1
ATOM 833 N N . LEU A 1 99 ? -4.338 -2.837 -15.189 1.00 98.25 99 LEU A N 1
ATOM 834 C CA . LEU A 1 99 ? -5.299 -2.995 -14.096 1.00 98.25 99 LEU A CA 1
ATOM 835 C C . LEU A 1 99 ? -4.802 -2.333 -12.806 1.00 98.25 99 LEU A C 1
ATOM 837 O O . LEU A 1 99 ? -5.536 -1.575 -12.171 1.00 98.25 99 LEU A O 1
ATOM 841 N N . MET A 1 100 ? -3.551 -2.595 -12.425 1.00 97.31 100 MET A N 1
ATOM 842 C CA . MET A 1 100 ? -2.938 -2.033 -11.223 1.00 97.31 100 MET A CA 1
ATOM 843 C C . MET A 1 100 ? -2.907 -0.500 -11.268 1.00 97.31 100 MET A C 1
ATOM 845 O O . MET A 1 100 ? -3.265 0.153 -10.285 1.00 97.31 100 MET A O 1
ATOM 849 N N . LYS A 1 101 ? -2.525 0.090 -12.409 1.00 98.25 101 LYS A N 1
ATOM 850 C CA . LYS A 1 101 ? -2.511 1.546 -12.595 1.00 98.25 101 LYS A CA 1
ATOM 851 C C . LYS A 1 101 ? -3.909 2.141 -12.483 1.00 98.25 101 LYS A C 1
ATOM 853 O O . LYS A 1 101 ? -4.084 3.147 -11.790 1.00 98.25 101 LYS A O 1
ATOM 858 N N . ALA A 1 102 ? -4.891 1.533 -13.146 1.00 98.25 102 ALA A N 1
ATOM 859 C CA . ALA A 1 102 ? -6.274 1.990 -13.105 1.00 98.25 102 ALA A CA 1
ATOM 860 C C . ALA A 1 102 ? -6.830 1.938 -11.675 1.00 98.25 102 ALA A C 1
ATOM 862 O O . ALA A 1 102 ? -7.390 2.924 -11.199 1.00 98.25 102 ALA A O 1
ATOM 863 N N . TYR A 1 103 ? -6.593 0.832 -10.966 1.00 97.00 103 TYR A N 1
ATOM 864 C CA . TYR A 1 103 ? -7.026 0.637 -9.585 1.00 97.00 103 TYR A CA 1
ATOM 865 C C . TYR A 1 103 ? -6.436 1.682 -8.628 1.00 97.00 103 TYR A C 1
ATOM 867 O O . TYR A 1 103 ? -7.182 2.372 -7.937 1.00 97.00 103 TYR A O 1
ATOM 875 N N . ILE A 1 104 ? -5.108 1.856 -8.618 1.00 97.25 104 ILE A N 1
ATOM 876 C CA . ILE A 1 104 ? -4.451 2.805 -7.706 1.00 97.25 104 ILE A CA 1
ATOM 877 C C . ILE A 1 104 ? -4.859 4.250 -8.005 1.00 97.25 104 ILE A C 1
ATOM 879 O O . ILE A 1 104 ? -5.071 5.027 -7.076 1.00 97.25 104 ILE A O 1
ATOM 883 N N . THR A 1 105 ? -5.021 4.610 -9.280 1.00 97.12 105 THR A N 1
ATOM 884 C CA . THR A 1 105 ? -5.491 5.952 -9.660 1.00 97.12 105 THR A CA 1
ATOM 885 C C . THR A 1 105 ? -6.919 6.195 -9.169 1.00 97.12 105 THR A C 1
ATOM 887 O O . THR A 1 105 ? -7.187 7.211 -8.530 1.00 97.12 105 THR A O 1
ATOM 890 N N . PHE A 1 106 ? -7.815 5.232 -9.400 1.00 96.12 106 PHE A N 1
ATOM 891 C CA . PHE A 1 106 ? -9.206 5.299 -8.960 1.00 96.12 106 PHE A CA 1
ATOM 892 C C . PHE A 1 106 ? -9.328 5.438 -7.436 1.00 96.12 106 PHE A C 1
ATOM 894 O O . PHE A 1 106 ? -10.025 6.327 -6.942 1.00 96.12 106 PHE A O 1
ATOM 901 N N . GLU A 1 107 ? -8.615 4.606 -6.678 1.00 95.25 107 GLU A N 1
ATOM 902 C CA . GLU A 1 107 ? -8.638 4.656 -5.215 1.00 95.25 107 G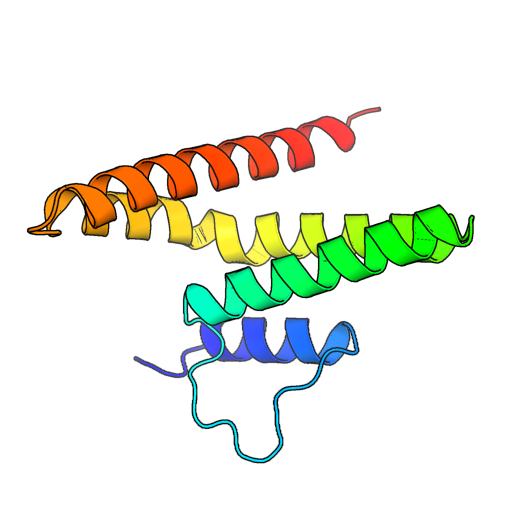LU A CA 1
ATOM 903 C C . GLU A 1 107 ? -8.022 5.955 -4.674 1.00 95.25 107 GLU A C 1
ATOM 905 O O . GLU A 1 107 ? -8.551 6.559 -3.733 1.00 95.25 107 GLU A O 1
ATOM 910 N N . ALA A 1 108 ? -6.952 6.454 -5.300 1.00 94.56 108 ALA A N 1
ATOM 911 C CA . ALA A 1 108 ? -6.357 7.729 -4.920 1.00 94.56 108 ALA A CA 1
ATOM 912 C C . ALA A 1 108 ? -7.306 8.918 -5.149 1.00 94.56 108 ALA A C 1
ATOM 914 O O . ALA A 1 108 ? -7.343 9.839 -4.326 1.00 94.56 108 ALA A O 1
ATOM 915 N N . ASP A 1 109 ? -8.099 8.902 -6.219 1.00 94.19 109 ASP A N 1
ATOM 916 C CA . ASP A 1 109 ? -9.097 9.939 -6.488 1.00 94.19 109 ASP A CA 1
ATOM 917 C C . ASP A 1 109 ? -10.255 9.889 -5.489 1.00 94.19 109 ASP A C 1
ATOM 919 O O . ASP A 1 109 ? -10.627 10.920 -4.918 1.00 94.19 109 ASP A O 1
ATOM 923 N N . ARG A 1 110 ? -10.758 8.691 -5.167 1.00 89.50 110 ARG A N 1
ATOM 924 C CA . ARG A 1 110 ? -11.778 8.514 -4.121 1.00 89.50 110 ARG A CA 1
ATOM 925 C C . ARG A 1 110 ? -11.315 9.057 -2.777 1.00 89.50 110 ARG A C 1
ATOM 927 O O . ARG A 1 110 ? -12.060 9.779 -2.115 1.00 89.50 110 ARG A O 1
ATOM 934 N N . CYS A 1 111 ? -10.068 8.784 -2.402 1.00 84.50 111 CYS A N 1
ATOM 935 C CA . CYS A 1 111 ? -9.481 9.290 -1.167 1.00 84.50 111 CYS A CA 1
ATOM 936 C C . CYS A 1 111 ? -9.498 10.825 -1.084 1.00 84.50 111 CYS A C 1
ATOM 938 O O . CYS A 1 111 ? -9.714 11.362 0.004 1.00 84.50 111 CYS A O 1
ATOM 940 N N . ARG A 1 112 ? -9.308 11.541 -2.201 1.00 77.31 112 ARG A N 1
ATOM 941 C CA . ARG A 1 112 ? -9.342 13.013 -2.233 1.00 77.31 112 ARG A CA 1
ATOM 942 C C . ARG A 1 112 ? -10.753 13.565 -2.007 1.00 77.31 112 ARG A C 1
ATOM 944 O O . ARG A 1 112 ? -10.928 14.422 -1.144 1.00 77.31 112 ARG A O 1
ATOM 951 N N . THR A 1 113 ? -11.753 13.002 -2.688 1.00 63.22 113 THR A N 1
ATOM 952 C CA . THR A 1 113 ? -13.151 13.495 -2.678 1.00 63.22 113 THR A CA 1
ATOM 953 C C . THR A 1 113 ? -13.873 13.409 -1.326 1.00 63.22 113 THR A C 1
ATOM 955 O O . THR A 1 113 ? -14.801 14.168 -1.076 1.00 63.22 113 THR A O 1
ATOM 958 N N . VAL A 1 114 ? -13.445 12.528 -0.415 1.00 57.56 114 VAL A N 1
ATOM 959 C CA . VAL A 1 114 ? -14.086 12.363 0.909 1.00 57.56 114 VAL A CA 1
ATOM 960 C C . VAL A 1 114 ? -13.722 13.492 1.892 1.00 57.56 114 VAL A C 1
ATOM 962 O O . VAL A 1 114 ? -14.344 13.619 2.937 1.00 57.56 114 VAL A O 1
ATOM 965 N N . THR A 1 115 ? -12.734 14.336 1.575 1.00 48.88 115 THR A N 1
ATOM 966 C CA . THR A 1 115 ? -12.258 15.399 2.488 1.00 48.88 115 THR A CA 1
ATOM 967 C C . THR A 1 115 ? -13.020 16.729 2.324 1.00 48.88 115 THR A C 1
ATOM 969 O O . THR A 1 115 ? -12.738 17.676 3.048 1.00 48.88 115 THR A O 1
ATOM 972 N N . GLU A 1 116 ? -13.978 16.815 1.392 1.00 37.81 116 GLU A N 1
ATOM 973 C CA . GLU A 1 116 ? -14.712 18.053 1.058 1.00 37.81 116 GLU A CA 1
ATOM 974 C C . GLU A 1 116 ? -16.151 18.140 1.613 1.00 37.81 116 GLU A C 1
ATOM 976 O O . GLU A 1 116 ? -16.884 19.041 1.214 1.00 37.81 116 GLU A O 1
ATOM 981 N N . ASN A 1 117 ? -16.568 17.274 2.547 1.00 30.55 117 ASN A N 1
ATOM 982 C CA . ASN A 1 117 ? -17.907 17.339 3.162 1.00 30.55 117 ASN A CA 1
ATOM 983 C C . ASN A 1 117 ? -17.873 17.331 4.691 1.00 30.55 117 ASN A C 1
ATOM 985 O O . ASN A 1 117 ? -17.259 16.397 5.255 1.00 30.55 117 ASN A O 1
#